Protein AF-A0ABD3RUG3-F1 (afdb_monomer_lite)

Secondary structure (DSSP, 8-state):
--SEEEEEE----GGGTT-EEEEEEEEEEEETTTEEEEEEEEEEEE---

pLDDT: mean 93.58, std 8.89, range [52.59, 98.44]

Foldseek 3Di:
DPQKDKDWPPADDDQGHRWTWIKIWGWDDDDPPPDTDIDIDTDTPDGDD

Organism: NCBI:txid265156

Structure (mmCIF, N/CA/C/O backbone):
data_AF-A0ABD3RUG3-F1
#
_entry.id   AF-A0ABD3RUG3-F1
#
loop_
_atom_site.group_PDB
_atom_site.id
_atom_site.type_symbol
_atom_site.label_atom_id
_atom_site.label_alt_id
_atom_site.label_comp_id
_atom_site.label_asym_id
_atom_site.label_entity_id
_atom_site.label_seq_id
_atom_site.pdbx_PDB_ins_code
_atom_site.Cartn_x
_atom_site.Cartn_y
_atom_site.Cartn_z
_atom_site.occupancy
_atom_site.B_iso_or_equiv
_atom_site.auth_seq_id
_atom_site.auth_comp_id
_atom_site.auth_asym_id
_atom_site.auth_atom_id
_atom_site.pdbx_PDB_model_num
ATOM 1 N N . MET A 1 1 ? 1.619 6.244 22.188 1.00 52.59 1 MET A N 1
ATOM 2 C CA . MET A 1 1 ? 1.787 5.186 21.167 1.00 52.59 1 MET A CA 1
ATOM 3 C C . MET A 1 1 ? 1.813 5.878 19.814 1.00 52.59 1 MET A C 1
ATOM 5 O O . MET A 1 1 ? 0.933 6.702 19.593 1.00 52.59 1 MET A O 1
ATOM 9 N N . SER A 1 2 ? 2.826 5.649 18.971 1.00 58.59 2 SER A N 1
ATOM 10 C CA . SER A 1 2 ? 2.848 6.240 17.624 1.00 58.59 2 SER A CA 1
ATOM 11 C C . SER A 1 2 ? 1.581 5.811 16.882 1.00 58.59 2 SER A C 1
ATOM 13 O O . SER A 1 2 ? 1.380 4.614 16.679 1.00 58.59 2 SER A O 1
ATOM 15 N N . LYS A 1 3 ? 0.703 6.769 16.553 1.00 77.00 3 LYS A N 1
ATOM 16 C CA . LYS A 1 3 ? -0.550 6.528 15.809 1.00 77.00 3 LYS A CA 1
ATOM 17 C C . LYS A 1 3 ? -0.299 6.201 14.335 1.00 77.00 3 LYS A C 1
ATOM 19 O O . LYS A 1 3 ? -1.239 5.884 13.613 1.00 77.00 3 LYS A O 1
ATOM 24 N N . THR A 1 4 ? 0.958 6.300 13.910 1.00 90.69 4 THR A N 1
ATOM 25 C CA . THR A 1 4 ? 1.408 6.055 12.551 1.00 90.69 4 THR A CA 1
ATOM 26 C C . THR A 1 4 ? 2.491 4.982 12.534 1.00 90.69 4 THR A C 1
ATOM 28 O O . THR A 1 4 ? 3.332 4.918 13.442 1.00 90.69 4 THR A O 1
ATOM 31 N N . ARG A 1 5 ? 2.444 4.100 11.534 1.00 95.44 5 ARG A N 1
ATOM 32 C CA . ARG A 1 5 ? 3.442 3.043 11.330 1.00 95.44 5 ARG A CA 1
ATOM 33 C C . ARG A 1 5 ? 3.713 2.845 9.851 1.00 95.44 5 ARG A C 1
ATOM 35 O O . ARG A 1 5 ? 2.773 2.782 9.068 1.00 95.44 5 ARG A O 1
ATOM 42 N N . ASP A 1 6 ? 4.981 2.672 9.516 1.00 97.31 6 ASP A N 1
ATOM 43 C CA . ASP A 1 6 ? 5.411 2.376 8.156 1.00 97.31 6 ASP A CA 1
ATOM 44 C C . ASP A 1 6 ? 5.515 0.867 7.941 1.00 97.31 6 ASP A C 1
ATOM 46 O O . ASP A 1 6 ? 6.028 0.133 8.792 1.00 97.31 6 ASP A O 1
ATOM 50 N N . ILE A 1 7 ? 5.027 0.411 6.790 1.00 97.50 7 ILE A N 1
ATOM 51 C CA . ILE A 1 7 ? 5.143 -0.966 6.315 1.00 97.50 7 ILE A CA 1
ATOM 52 C C . ILE A 1 7 ? 5.706 -0.981 4.891 1.00 97.50 7 ILE A C 1
ATOM 54 O O . ILE A 1 7 ? 5.480 -0.063 4.102 1.00 97.50 7 ILE A O 1
ATOM 58 N N . SER A 1 8 ? 6.456 -2.024 4.549 1.00 98.31 8 SER A N 1
ATOM 59 C CA . SER A 1 8 ? 7.045 -2.163 3.215 1.00 98.31 8 SER A CA 1
ATOM 60 C C . SER A 1 8 ? 6.001 -2.571 2.174 1.00 98.31 8 SER A C 1
ATOM 62 O O . SER A 1 8 ? 5.232 -3.507 2.398 1.00 98.31 8 SER A O 1
ATOM 64 N N . VAL A 1 9 ? 6.030 -1.935 1.001 1.00 98.19 9 VAL A N 1
ATOM 65 C CA . VAL A 1 9 ? 5.354 -2.446 -0.201 1.00 98.19 9 VAL A CA 1
ATOM 66 C C . VAL A 1 9 ? 6.262 -3.507 -0.815 1.00 98.19 9 VAL A C 1
ATOM 68 O O . VAL A 1 9 ? 7.308 -3.188 -1.379 1.00 98.19 9 VAL A O 1
ATOM 71 N N . ILE A 1 10 ? 5.887 -4.776 -0.644 1.00 97.75 10 ILE A N 1
ATOM 72 C CA . ILE A 1 10 ? 6.715 -5.928 -1.040 1.00 97.75 10 ILE A CA 1
ATOM 73 C C . ILE A 1 10 ? 6.526 -6.361 -2.504 1.00 97.75 10 ILE A C 1
ATOM 75 O O . ILE A 1 10 ? 7.280 -7.203 -2.984 1.00 97.75 10 ILE A O 1
ATOM 79 N N . GLY A 1 11 ? 5.543 -5.802 -3.212 1.00 96.00 11 GLY A N 1
ATOM 80 C CA . GLY A 1 11 ? 5.306 -6.051 -4.633 1.00 96.00 11 GLY A CA 1
ATOM 81 C C . GLY A 1 11 ? 3.914 -5.610 -5.088 1.00 96.00 11 GLY A C 1
ATOM 82 O O . GLY A 1 11 ? 3.073 -5.234 -4.270 1.00 96.00 11 GLY A O 1
ATOM 83 N N . GLY A 1 12 ? 3.669 -5.694 -6.397 1.00 96.69 12 GLY A N 1
ATOM 84 C CA . GLY A 1 12 ? 2.397 -5.350 -7.033 1.00 96.69 12 GLY A CA 1
ATOM 85 C C . GLY A 1 12 ? 2.229 -6.025 -8.398 1.00 96.69 12 GLY A C 1
ATOM 86 O O . GLY A 1 12 ? 3.186 -6.542 -8.978 1.00 96.69 12 GLY A O 1
ATOM 87 N N . THR A 1 13 ? 0.992 -6.053 -8.896 1.00 97.44 13 THR A N 1
ATOM 88 C CA . THR A 1 13 ? 0.601 -6.631 -10.198 1.00 97.44 13 THR A CA 1
ATOM 89 C C . THR A 1 13 ? -0.300 -5.645 -10.953 1.00 97.44 13 THR A C 1
ATOM 91 O O . THR A 1 13 ? -0.762 -4.672 -10.354 1.00 97.44 13 THR A O 1
ATOM 94 N N . GLY A 1 14 ? -0.541 -5.865 -12.252 1.00 97.12 14 GLY A N 1
ATOM 95 C CA . GLY A 1 14 ? -1.316 -4.933 -13.087 1.00 97.12 14 GLY A CA 1
ATOM 96 C C . GLY A 1 14 ? -0.631 -3.568 -13.185 1.00 97.12 14 GLY A C 1
ATOM 97 O O . GLY A 1 14 ? 0.580 -3.515 -13.369 1.00 97.12 14 GLY A O 1
ATOM 98 N N . ASP A 1 15 ? -1.378 -2.487 -12.974 1.00 97.31 15 ASP A N 1
ATOM 99 C CA . ASP A 1 15 ? -0.866 -1.104 -13.000 1.00 97.31 15 ASP A CA 1
ATOM 100 C C . ASP A 1 15 ? 0.262 -0.839 -11.980 1.00 97.31 15 ASP A C 1
ATOM 102 O O . ASP A 1 15 ? 1.010 0.126 -12.101 1.00 97.31 15 ASP A O 1
ATOM 106 N N . PHE A 1 16 ? 0.407 -1.701 -10.967 1.00 97.50 16 PHE A N 1
ATOM 107 C CA . PHE A 1 16 ? 1.454 -1.617 -9.944 1.00 97.50 16 PHE A CA 1
ATOM 108 C C . PHE A 1 16 ? 2.548 -2.676 -10.126 1.00 97.50 16 PHE A C 1
ATOM 110 O O . PHE A 1 16 ? 3.239 -3.026 -9.160 1.00 97.50 16 PHE A O 1
ATOM 117 N N . PHE A 1 17 ? 2.681 -3.235 -11.332 1.00 97.38 17 PHE A N 1
ATOM 118 C CA . PHE A 1 17 ? 3.664 -4.267 -11.644 1.00 97.38 17 PHE A CA 1
ATOM 119 C C . PHE A 1 17 ? 5.070 -3.854 -11.194 1.00 97.38 17 PHE A C 1
ATOM 121 O O . PHE A 1 17 ? 5.534 -2.754 -11.481 1.00 97.38 17 PHE A O 1
ATOM 128 N N . MET A 1 18 ? 5.731 -4.741 -10.441 1.00 96.19 18 MET A N 1
ATOM 129 C CA . MET A 1 18 ? 7.097 -4.554 -9.925 1.00 96.19 18 MET A CA 1
ATOM 130 C C . MET A 1 18 ? 7.309 -3.307 -9.045 1.00 96.19 18 MET A C 1
ATOM 132 O O . MET A 1 18 ? 8.447 -2.940 -8.751 1.00 96.19 18 MET A O 1
ATOM 136 N N . SER A 1 19 ? 6.234 -2.669 -8.574 1.00 97.81 19 SER A N 1
ATOM 137 C CA . SER A 1 19 ? 6.351 -1.491 -7.717 1.00 97.81 19 SER A CA 1
ATOM 138 C C . SER A 1 19 ? 6.942 -1.820 -6.340 1.00 97.81 19 SER A C 1
ATOM 140 O O . SER A 1 19 ? 6.638 -2.854 -5.734 1.00 97.81 19 SER A O 1
ATOM 142 N N . ARG A 1 20 ? 7.796 -0.922 -5.831 1.00 98.12 20 ARG A N 1
ATOM 143 C CA . ARG A 1 20 ? 8.374 -0.987 -4.476 1.00 98.12 20 ARG A CA 1
ATOM 144 C C . ARG A 1 20 ? 8.241 0.357 -3.778 1.00 98.12 20 ARG A C 1
ATOM 146 O O . ARG A 1 20 ? 8.299 1.414 -4.407 1.00 98.12 20 ARG A O 1
ATOM 153 N N . GLY A 1 21 ? 8.072 0.327 -2.463 1.00 98.00 21 GLY A N 1
ATOM 154 C CA . GLY A 1 21 ? 7.712 1.524 -1.717 1.00 98.00 21 GLY A CA 1
ATOM 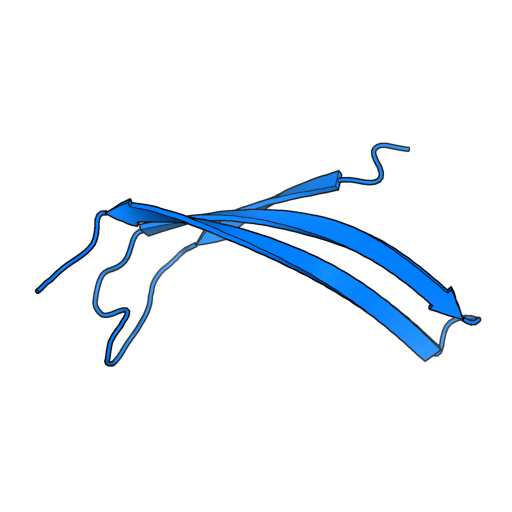155 C C . GLY A 1 21 ? 7.545 1.313 -0.220 1.00 98.00 21 GLY A C 1
ATOM 156 O O . GLY A 1 21 ? 7.853 0.250 0.326 1.00 98.00 21 GLY A O 1
ATOM 157 N N . VAL A 1 22 ? 7.008 2.340 0.430 1.00 98.44 22 VAL A N 1
ATOM 158 C CA . VAL A 1 22 ? 6.595 2.318 1.836 1.00 98.44 22 VAL A CA 1
ATOM 159 C C . VAL A 1 22 ? 5.158 2.820 1.919 1.00 98.44 22 VAL A C 1
ATOM 161 O O . VAL A 1 22 ? 4.805 3.812 1.280 1.00 98.44 22 VAL A O 1
ATOM 164 N N . ALA A 1 23 ? 4.329 2.132 2.698 1.00 98.31 23 ALA A N 1
ATOM 165 C CA . ALA A 1 23 ? 2.989 2.580 3.042 1.00 98.31 23 ALA A CA 1
ATOM 166 C C . ALA A 1 23 ? 2.950 2.996 4.516 1.00 98.31 23 ALA A C 1
ATOM 168 O O . ALA A 1 23 ? 3.304 2.214 5.399 1.00 98.31 23 ALA A O 1
ATOM 169 N N . THR A 1 24 ? 2.502 4.218 4.780 1.00 98.00 24 THR A N 1
ATOM 170 C CA . THR A 1 24 ? 2.301 4.739 6.133 1.00 98.00 24 THR A CA 1
ATOM 171 C C . THR A 1 24 ? 0.845 4.525 6.533 1.00 98.00 24 THR A C 1
ATOM 173 O O . THR A 1 24 ? -0.070 5.101 5.944 1.00 98.00 24 THR A O 1
ATOM 176 N N . LEU A 1 25 ? 0.620 3.698 7.551 1.00 97.00 25 LEU A N 1
ATOM 177 C CA . LEU A 1 25 ? -0.689 3.451 8.149 1.00 97.00 25 LEU A CA 1
ATOM 178 C C . LEU A 1 25 ? -0.954 4.458 9.260 1.00 97.00 25 LEU A C 1
ATOM 180 O O . LEU A 1 25 ? -0.110 4.638 10.137 1.00 97.00 25 LEU A O 1
ATOM 184 N N . MET A 1 26 ? -2.142 5.053 9.269 1.00 95.56 26 MET A N 1
ATOM 185 C CA . MET A 1 26 ? -2.595 5.974 10.309 1.00 95.56 26 MET A CA 1
ATOM 186 C C . MET A 1 26 ? -3.979 5.551 10.794 1.00 95.56 26 MET A C 1
ATOM 188 O O . MET A 1 26 ? -4.904 5.421 9.992 1.00 95.56 26 MET A O 1
ATOM 192 N N . THR A 1 27 ? -4.139 5.321 12.097 1.00 93.25 27 THR A N 1
ATOM 193 C CA . THR A 1 27 ? -5.451 4.964 12.657 1.00 93.25 27 THR A CA 1
ATOM 194 C C . THR A 1 27 ? -6.345 6.193 12.735 1.00 93.25 27 THR A C 1
ATOM 196 O O . THR A 1 27 ? -6.053 7.120 13.489 1.00 93.25 27 THR A O 1
ATOM 199 N N . ASP A 1 28 ? -7.434 6.173 11.969 1.00 91.19 28 ASP A N 1
ATOM 200 C CA . ASP A 1 28 ? -8.411 7.259 11.896 1.00 91.19 28 ASP A CA 1
ATOM 201 C C . ASP A 1 28 ? -9.597 7.022 12.848 1.00 91.19 28 ASP A C 1
ATOM 203 O O . ASP A 1 28 ? -9.986 7.918 13.593 1.00 91.19 28 ASP A O 1
ATOM 207 N N . ALA A 1 29 ? -10.123 5.793 12.906 1.00 91.12 29 ALA A N 1
ATOM 208 C CA . ALA A 1 29 ? -11.186 5.415 13.842 1.00 91.12 29 ALA A CA 1
ATOM 209 C C . ALA A 1 29 ? -10.996 3.993 14.384 1.00 91.12 29 ALA A C 1
ATOM 211 O O . ALA A 1 29 ? -10.466 3.118 13.696 1.00 91.12 29 ALA A O 1
ATOM 212 N N . PHE A 1 30 ? -11.458 3.777 15.614 1.00 92.00 30 PHE A N 1
ATOM 213 C CA . PHE A 1 30 ? -11.494 2.484 16.294 1.00 92.00 30 PHE A CA 1
ATOM 214 C C . PHE A 1 30 ? -12.799 2.411 17.099 1.00 92.00 30 PHE A C 1
ATOM 216 O O . PHE A 1 30 ? -12.988 3.203 18.024 1.00 92.00 30 PHE A O 1
ATOM 223 N N . GLU A 1 31 ? -13.717 1.522 16.714 1.00 92.81 31 GLU A N 1
ATOM 224 C CA . GLU A 1 31 ? -15.058 1.398 17.303 1.00 92.81 31 GLU A CA 1
ATOM 225 C C . GLU A 1 31 ? -15.229 0.006 17.929 1.00 92.81 31 GLU A C 1
ATOM 227 O O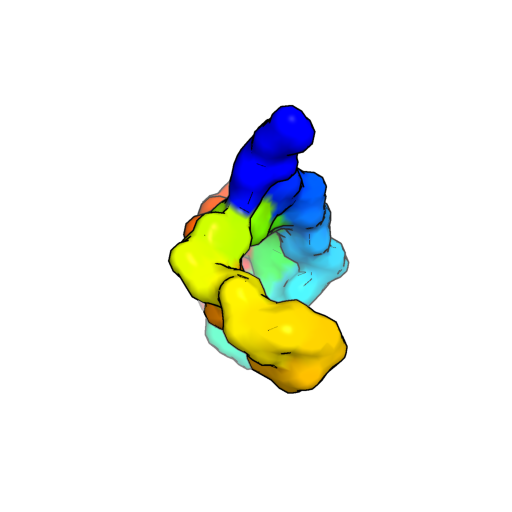 . GLU A 1 31 ? -15.535 -0.979 17.251 1.00 92.81 31 GLU A O 1
ATOM 232 N N . GLY A 1 32 ? -14.994 -0.076 19.244 1.00 90.62 32 GLY A N 1
ATOM 233 C CA . GLY A 1 32 ? -14.908 -1.354 19.956 1.00 90.62 32 GLY A CA 1
ATOM 234 C C . GLY A 1 32 ? -13.774 -2.224 19.407 1.00 90.62 32 GLY A C 1
ATOM 235 O O . GLY A 1 32 ? -12.770 -1.695 18.953 1.00 90.62 32 GLY A O 1
ATOM 236 N N . ASP A 1 33 ? -13.955 -3.546 19.397 1.00 88.50 33 ASP A N 1
ATOM 237 C CA . ASP A 1 33 ? -12.939 -4.497 18.908 1.00 88.50 33 ASP A CA 1
ATOM 238 C C . ASP A 1 33 ? -13.239 -5.050 17.500 1.00 88.50 33 ASP A C 1
ATOM 240 O O . ASP A 1 33 ? -12.580 -5.979 17.035 1.00 88.50 33 ASP A O 1
ATOM 244 N N . VA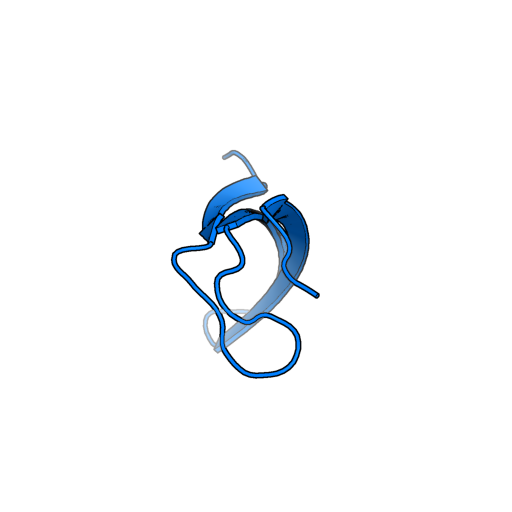L A 1 34 ? -14.260 -4.513 16.821 1.00 94.12 34 VAL A N 1
ATOM 245 C CA . VAL A 1 34 ? -14.809 -5.094 15.578 1.00 94.12 34 VAL A CA 1
ATOM 246 C C . VAL A 1 34 ? -14.581 -4.238 14.340 1.00 94.12 34 VAL A C 1
ATOM 248 O O . VAL A 1 34 ? -14.594 -4.767 13.229 1.00 94.12 34 VAL A O 1
ATOM 251 N N . TYR A 1 35 ? -14.371 -2.931 14.507 1.00 95.50 35 TYR A N 1
ATOM 252 C CA . TYR A 1 35 ? -14.187 -2.018 13.387 1.00 95.50 35 TYR A CA 1
ATOM 253 C C . TYR A 1 35 ? -13.023 -1.060 13.616 1.00 95.50 35 TYR A C 1
ATOM 255 O O . TYR A 1 35 ? -12.900 -0.408 14.654 1.00 95.50 35 TYR A O 1
ATOM 263 N N . PHE A 1 36 ? -12.187 -0.942 12.590 1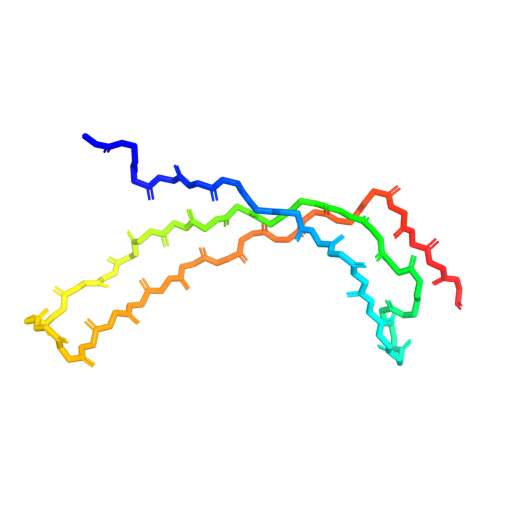.00 94.69 36 PHE A N 1
ATOM 264 C CA . PHE A 1 36 ? -11.093 0.009 12.531 1.00 94.69 36 PHE A CA 1
ATOM 265 C C . PHE A 1 36 ? -11.010 0.608 11.132 1.00 94.69 36 PHE A C 1
ATOM 267 O O . PHE A 1 36 ? -11.099 -0.097 10.125 1.00 94.69 36 PHE A O 1
ATOM 274 N N . ARG A 1 37 ? -10.797 1.923 11.072 1.00 94.88 37 ARG A N 1
ATOM 275 C CA . ARG A 1 37 ? -10.519 2.644 9.830 1.00 94.88 37 ARG A CA 1
ATOM 276 C C . ARG A 1 37 ? -9.078 3.123 9.844 1.00 94.88 37 ARG A C 1
ATOM 278 O O . ARG A 1 37 ? -8.661 3.830 10.763 1.00 94.88 37 ARG A O 1
ATOM 285 N N . LEU A 1 38 ? -8.329 2.740 8.817 1.00 95.50 38 LEU A N 1
ATOM 286 C CA . LEU A 1 38 ? -6.951 3.166 8.607 1.00 95.50 38 LEU A CA 1
ATOM 287 C C . LEU A 1 38 ? -6.879 4.049 7.361 1.00 95.50 38 LEU A C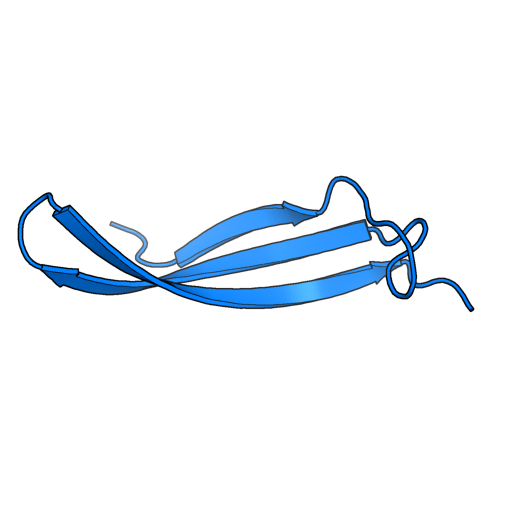 1
ATOM 289 O O . LEU A 1 38 ? -7.396 3.678 6.310 1.00 95.50 38 LEU A O 1
ATOM 293 N N . CYS A 1 39 ? -6.214 5.194 7.476 1.00 95.94 39 CYS A N 1
ATOM 294 C CA . CYS A 1 39 ? -5.739 5.948 6.324 1.00 95.94 39 CYS A CA 1
ATOM 295 C C . CYS A 1 39 ? -4.376 5.380 5.910 1.00 95.94 39 CYS A C 1
ATOM 297 O O . CYS A 1 39 ? -3.500 5.202 6.760 1.00 95.94 39 CYS A O 1
ATOM 299 N N . VAL A 1 40 ? -4.214 5.068 4.625 1.00 97.62 40 VAL A N 1
ATOM 300 C CA . VAL A 1 40 ? -2.987 4.485 4.071 1.00 97.62 40 VAL A CA 1
ATOM 301 C C . VAL A 1 40 ? -2.407 5.454 3.048 1.00 97.62 40 VAL A C 1
ATOM 303 O O . VAL A 1 40 ? -2.987 5.644 1.982 1.00 97.62 40 VAL A O 1
ATOM 306 N N . ASP A 1 41 ? -1.269 6.063 3.376 1.00 98.12 41 ASP A N 1
ATOM 307 C CA . ASP A 1 41 ? -0.485 6.884 2.445 1.00 98.12 41 ASP A CA 1
ATOM 308 C C . ASP A 1 41 ? 0.585 6.000 1.792 1.00 98.12 41 ASP A C 1
ATOM 310 O O . ASP A 1 41 ? 1.498 5.528 2.472 1.00 98.12 41 ASP A O 1
ATOM 314 N N . VAL A 1 42 ? 0.451 5.724 0.493 1.00 98.19 42 VAL A N 1
ATOM 315 C CA . VAL A 1 42 ? 1.362 4.844 -0.252 1.00 98.19 42 VAL A CA 1
ATOM 316 C C . VAL A 1 42 ? 2.332 5.680 -1.071 1.00 98.19 42 VAL A C 1
ATOM 318 O O . VAL A 1 42 ? 1.933 6.394 -1.990 1.00 98.19 42 VAL A O 1
ATOM 321 N N . LYS A 1 43 ? 3.626 5.529 -0.787 1.00 98.31 43 LYS A N 1
ATOM 322 C CA . LYS A 1 43 ? 4.709 6.151 -1.553 1.00 98.31 43 LYS A CA 1
ATOM 323 C C . LYS A 1 43 ? 5.483 5.075 -2.293 1.00 98.31 43 LYS A C 1
ATOM 325 O O . LYS A 1 43 ? 6.186 4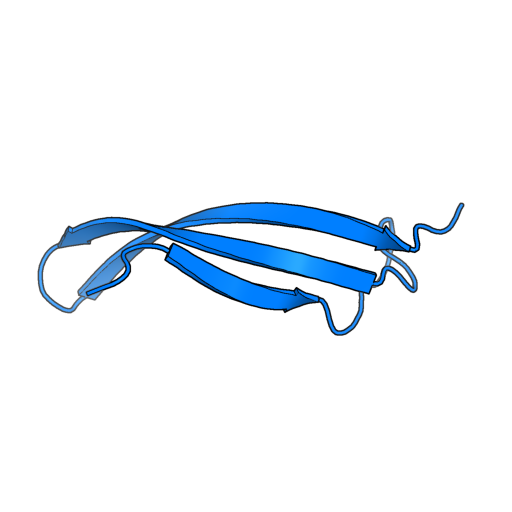.269 -1.681 1.00 98.31 43 LYS A O 1
ATOM 330 N N . LEU A 1 44 ? 5.339 5.067 -3.614 1.00 98.00 44 LEU A N 1
ATOM 331 C CA . LEU A 1 44 ? 6.096 4.196 -4.505 1.00 98.00 44 LEU A CA 1
ATOM 332 C C . LEU A 1 44 ? 7.391 4.903 -4.907 1.00 98.00 44 LEU A C 1
ATOM 334 O O . LEU A 1 44 ? 7.368 6.024 -5.410 1.00 98.00 44 LEU A O 1
ATOM 338 N N . TYR A 1 45 ? 8.516 4.247 -4.642 1.00 97.62 45 TYR A N 1
ATOM 339 C CA . TYR A 1 45 ? 9.855 4.737 -4.976 1.00 97.62 45 TYR A CA 1
ATOM 340 C C . TYR A 1 45 ? 10.435 4.028 -6.200 1.00 97.62 45 TYR A C 1
ATOM 342 O O . TYR A 1 45 ? 11.372 4.528 -6.816 1.00 97.62 45 TYR A O 1
ATOM 350 N N . GLU A 1 46 ? 9.859 2.886 -6.567 1.00 97.62 46 GLU A N 1
ATOM 351 C CA . GLU A 1 46 ? 10.102 2.217 -7.835 1.00 97.62 46 GLU A CA 1
ATOM 352 C C . GLU A 1 46 ? 8.769 1.991 -8.538 1.00 97.62 46 GLU A C 1
ATOM 354 O O . GLU A 1 46 ? 7.875 1.347 -7.982 1.00 97.62 46 GLU A O 1
ATOM 359 N N . CYS A 1 47 ? 8.656 2.538 -9.746 1.00 96.31 47 CYS A N 1
ATOM 360 C CA . CYS A 1 47 ? 7.468 2.484 -10.587 1.00 96.31 47 CYS A CA 1
ATOM 361 C C . CYS A 1 47 ? 7.873 2.023 -11.985 1.00 96.31 47 CYS A C 1
ATOM 363 O O . CYS A 1 47 ? 8.940 2.402 -12.475 1.00 96.31 47 CYS A O 1
ATOM 365 N N . TRP A 1 48 ? 7.007 1.240 -12.618 1.00 92.06 48 TRP A N 1
ATOM 366 C CA . TRP A 1 48 ? 7.245 0.672 -13.938 1.00 92.06 48 TRP A CA 1
ATOM 367 C C . TRP A 1 48 ? 6.203 1.186 -14.940 1.00 92.06 48 TRP A C 1
ATOM 369 O O . TRP A 1 48 ? 5.091 1.507 -14.513 1.00 92.06 48 TRP A O 1
ATOM 379 N N . PRO A 1 49 ? 6.574 1.330 -16.227 1.00 81.19 49 PRO A N 1
ATOM 380 C CA . PRO A 1 49 ? 5.643 1.696 -17.292 1.00 81.19 49 PRO A CA 1
ATOM 381 C C . PRO A 1 49 ? 4.566 0.640 -17.549 1.00 81.19 49 PRO A C 1
ATOM 383 O O . PRO A 1 49 ? 4.860 -0.563 -17.347 1.00 81.19 49 PRO A O 1
#

Radius of gyration: 13.47 Å; chains: 1; bounding box: 25×14×38 Å

InterPro domains:
  IPR004265 Dirigent protein [PF03018] (2-40)
  IPR004265 Dirigent protein [PTHR46442] (1-48)

Sequence (49 aa):
MSKTRDISVIGGTGDFFMSRGVATLMTDAFEGDVYFRLCVDVKLYECWP